Protein AF-S6UFK0-F1 (afdb_monomer_lite)

Secondary structure (DSSP, 8-state):
---TT--EEE-S-TTSHIIIIIIIIHHHHHT--EEE--HHHHHH-THHHHHHHHHHT-SEE---HHHHHHHHHH-

Sequence (75 aa):
DVNPDDVIVSWLPLYHDMGLIGGLLQPIFSGVPCILMAPAYFLTRPLRWLEAISEYGGTISGGPDFAYQLCSARV

Foldseek 3Di:
DDDQAAAEEEQDDCVDCCCVVVQPVVCVVVVHHHHYDHVVVCVVAVVVSVVCCVVVVHPDYDDPPVSVVSVVVHD

Radius of gyration: 11.89 Å; chains: 1; bounding box: 31×20×28 Å

pLDDT: mean 97.83, std 1.86, range [83.19, 98.81]

Structure (mmCIF, N/CA/C/O backbone):
data_AF-S6UFK0-F1
#
_entry.id   AF-S6UFK0-F1
#
loop_
_atom_site.group_PDB
_atom_site.id
_atom_site.type_symbol
_atom_site.label_atom_id
_atom_site.label_alt_id
_atom_site.label_comp_id
_atom_site.label_asym_id
_atom_site.label_entity_id
_atom_site.label_seq_id
_atom_site.pdbx_PDB_ins_code
_atom_site.Cartn_x
_atom_site.Cartn_y
_atom_site.Cartn_z
_atom_site.occupancy
_atom_site.B_iso_or_equiv
_atom_site.auth_seq_id
_atom_site.auth_comp_id
_atom_site.auth_asym_id
_atom_site.auth_atom_id
_atom_site.pdbx_PDB_model_num
ATOM 1 N N . ASP A 1 1 ? 12.903 9.830 -3.551 1.00 83.19 1 ASP A N 1
ATOM 2 C CA . ASP A 1 1 ? 13.311 8.826 -4.550 1.00 83.19 1 ASP A CA 1
ATOM 3 C C . ASP A 1 1 ? 12.965 7.440 -4.051 1.00 83.19 1 ASP A C 1
ATOM 5 O O . ASP A 1 1 ? 12.920 7.263 -2.841 1.00 83.19 1 ASP A O 1
ATOM 9 N N . VAL A 1 2 ? 12.652 6.521 -4.967 1.00 95.19 2 VAL A N 1
ATOM 10 C CA . VAL A 1 2 ? 12.419 5.103 -4.651 1.00 95.19 2 VAL A CA 1
ATOM 11 C C . VAL A 1 2 ? 13.773 4.397 -4.630 1.00 95.19 2 VAL A C 1
ATOM 13 O O . VAL A 1 2 ? 14.522 4.487 -5.606 1.00 95.19 2 VAL A O 1
ATOM 16 N N . ASN A 1 3 ? 14.077 3.718 -3.532 1.00 96.81 3 ASN A N 1
ATOM 17 C CA . ASN A 1 3 ? 15.298 2.956 -3.314 1.00 96.81 3 ASN A CA 1
ATOM 18 C C . ASN A 1 3 ? 15.091 1.466 -3.638 1.00 96.81 3 ASN A C 1
ATOM 20 O O . ASN A 1 3 ? 13.960 0.984 -3.623 1.00 96.81 3 ASN A O 1
ATOM 24 N N . PRO A 1 4 ? 16.164 0.702 -3.916 1.00 96.00 4 PRO A N 1
ATOM 25 C CA . PRO A 1 4 ? 16.052 -0.716 -4.274 1.00 96.00 4 PRO A CA 1
ATOM 26 C C . PRO A 1 4 ? 15.414 -1.619 -3.206 1.00 96.00 4 PRO A C 1
ATOM 28 O O . PRO A 1 4 ? 14.961 -2.713 -3.531 1.00 96.00 4 PRO A O 1
ATOM 31 N N . ASP A 1 5 ? 15.421 -1.192 -1.944 1.00 96.50 5 ASP A N 1
ATOM 32 C CA . ASP A 1 5 ? 14.853 -1.894 -0.792 1.00 96.50 5 ASP A CA 1
ATOM 33 C C . ASP A 1 5 ? 13.431 -1.436 -0.433 1.00 96.50 5 ASP A C 1
ATOM 35 O O . ASP A 1 5 ? 12.844 -1.956 0.517 1.00 96.50 5 ASP A O 1
ATOM 39 N N . ASP A 1 6 ? 12.856 -0.499 -1.194 1.00 98.50 6 ASP A N 1
ATOM 40 C CA . ASP A 1 6 ? 11.492 -0.045 -0.955 1.00 98.50 6 ASP A CA 1
ATOM 41 C C . ASP A 1 6 ? 10.449 -1.116 -1.286 1.00 98.50 6 ASP A C 1
ATOM 43 O O . ASP A 1 6 ? 10.596 -1.910 -2.211 1.00 98.50 6 ASP A O 1
ATOM 47 N N . VAL A 1 7 ? 9.332 -1.083 -0.563 1.00 98.62 7 VAL A N 1
ATOM 48 C CA . VAL A 1 7 ? 8.150 -1.906 -0.827 1.00 98.62 7 VAL A CA 1
ATOM 49 C C . VAL A 1 7 ? 6.940 -0.987 -0.916 1.00 98.62 7 VAL A C 1
ATOM 51 O O . VAL A 1 7 ? 6.573 -0.324 0.060 1.00 98.62 7 VAL A O 1
ATOM 54 N N . ILE A 1 8 ? 6.303 -0.956 -2.088 1.00 98.75 8 ILE A N 1
ATOM 55 C CA . ILE A 1 8 ? 5.107 -0.144 -2.327 1.00 98.75 8 ILE A CA 1
ATOM 56 C C . ILE A 1 8 ? 3.864 -0.963 -1.981 1.00 98.75 8 ILE A C 1
ATOM 58 O O . ILE A 1 8 ? 3.628 -2.023 -2.558 1.00 98.75 8 ILE A O 1
ATOM 62 N N . VAL A 1 9 ? 3.030 -0.448 -1.079 1.00 98.75 9 VAL A N 1
ATOM 63 C CA . VAL A 1 9 ? 1.732 -1.040 -0.723 1.00 98.75 9 VAL A CA 1
ATOM 64 C C . VAL A 1 9 ? 0.621 -0.101 -1.173 1.00 98.75 9 VAL A C 1
ATOM 66 O O . VAL A 1 9 ? 0.588 1.060 -0.759 1.00 98.75 9 VAL A O 1
ATOM 69 N N . SER A 1 10 ? -0.319 -0.583 -1.985 1.00 98.62 10 SER A N 1
ATOM 70 C CA . SER A 1 10 ? -1.434 0.231 -2.477 1.00 98.62 10 SER A CA 1
ATOM 71 C C . SER A 1 10 ? -2.767 -0.512 -2.444 1.00 98.62 10 SER A C 1
ATOM 73 O O . SER A 1 10 ? -2.892 -1.661 -2.861 1.00 98.62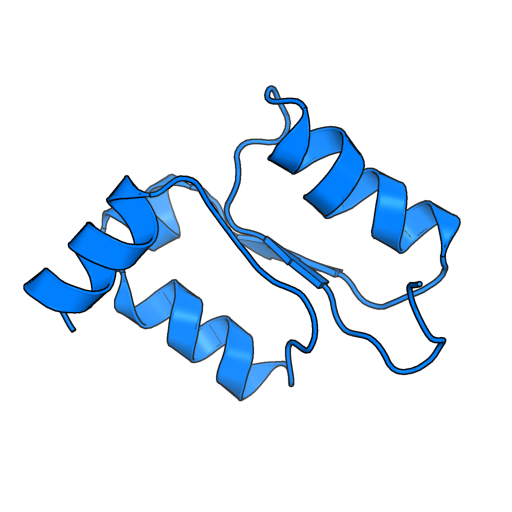 10 SER A O 1
ATOM 75 N N . TRP A 1 11 ? -3.796 0.187 -1.970 1.00 98.56 11 TRP A N 1
ATOM 76 C CA . TRP A 1 11 ? -5.201 -0.206 -2.100 1.00 98.56 11 TRP A CA 1
ATOM 77 C C . TRP A 1 11 ? -5.962 0.693 -3.083 1.00 98.56 11 TRP A C 1
ATOM 79 O O . TRP A 1 11 ? -7.170 0.529 -3.260 1.00 98.56 11 TRP A O 1
ATOM 89 N N . LEU A 1 12 ? -5.285 1.676 -3.688 1.00 98.56 12 LEU A N 1
ATOM 90 C CA . LEU A 1 12 ? -5.925 2.685 -4.525 1.00 98.56 12 LEU A CA 1
ATOM 91 C C . LEU A 1 12 ? -6.407 2.080 -5.848 1.00 98.56 12 LEU A C 1
ATOM 93 O O . LEU A 1 12 ? -5.746 1.203 -6.408 1.00 98.56 12 LEU A O 1
ATOM 97 N N . PRO A 1 13 ? -7.541 2.551 -6.392 1.00 98.06 13 PRO A N 1
ATOM 98 C CA . PRO A 1 13 ? -8.053 2.005 -7.636 1.00 98.06 13 PRO A CA 1
ATOM 99 C C . PRO A 1 13 ? -7.112 2.278 -8.815 1.00 98.06 13 PRO A C 1
ATOM 101 O O . PRO A 1 13 ? -6.703 3.414 -9.040 1.00 98.06 13 PRO A O 1
ATOM 104 N N . LEU A 1 14 ? -6.845 1.256 -9.631 1.00 97.94 14 LEU A N 1
ATOM 105 C CA . LEU A 1 14 ? -5.960 1.354 -10.803 1.00 97.94 14 LEU A CA 1
ATOM 106 C C . LEU A 1 14 ? -6.542 2.169 -11.972 1.00 97.94 14 LEU A C 1
ATOM 108 O O . LEU A 1 14 ? -5.877 2.357 -12.980 1.00 97.94 14 LEU A O 1
ATOM 112 N N . TYR A 1 15 ? -7.784 2.641 -11.868 1.00 97.25 15 TYR A N 1
ATOM 113 C CA . TYR A 1 15 ? -8.375 3.586 -12.822 1.00 97.25 15 TYR A CA 1
ATOM 114 C C . TYR A 1 15 ? -8.162 5.055 -12.417 1.00 97.25 15 TYR A C 1
ATOM 116 O O . TYR A 1 15 ? -8.583 5.954 -13.139 1.00 97.25 15 TYR A O 1
ATOM 124 N N . HIS A 1 16 ? -7.535 5.307 -11.265 1.00 97.69 16 HIS A N 1
ATOM 125 C CA . HIS A 1 16 ? -7.135 6.634 -10.801 1.00 97.69 16 HIS A CA 1
ATOM 126 C C . HIS A 1 16 ? -5.611 6.776 -10.908 1.00 97.69 16 HIS A C 1
ATOM 128 O O . HIS A 1 16 ? -4.888 5.799 -10.726 1.00 97.69 16 HIS A O 1
ATOM 134 N N . ASP A 1 17 ? -5.106 7.983 -11.156 1.00 97.62 17 ASP A N 1
ATOM 135 C CA . ASP A 1 17 ? -3.674 8.243 -11.371 1.00 97.62 17 ASP A CA 1
ATOM 136 C C . ASP A 1 17 ? -2.778 7.781 -10.204 1.00 97.62 17 ASP A C 1
ATOM 138 O O . ASP A 1 17 ? -1.813 7.060 -10.429 1.00 97.62 17 ASP A O 1
ATOM 142 N N . MET A 1 18 ? -3.121 8.091 -8.953 1.00 97.31 18 MET A N 1
ATOM 143 C CA . MET A 1 18 ? -2.385 7.659 -7.763 1.00 97.31 18 MET A CA 1
ATOM 144 C C . MET A 1 18 ? -2.299 6.131 -7.651 1.00 97.31 18 MET A C 1
ATOM 146 O O . MET A 1 18 ? -1.274 5.605 -7.222 1.00 97.31 18 MET A O 1
ATOM 150 N N . GLY A 1 19 ? -3.352 5.409 -8.051 1.00 97.94 19 GLY A N 1
ATOM 151 C CA . GLY A 1 19 ? -3.360 3.946 -8.051 1.00 97.94 19 GLY A CA 1
ATOM 152 C C . GLY A 1 19 ? -2.591 3.357 -9.229 1.00 97.94 19 GLY A C 1
ATOM 153 O O . GLY A 1 19 ? -1.764 2.471 -9.034 1.00 97.94 19 GLY A O 1
ATOM 154 N N . LEU A 1 20 ? -2.817 3.872 -10.439 1.00 98.31 20 LEU A N 1
ATOM 155 C CA . LEU A 1 20 ? -2.164 3.389 -11.653 1.00 98.31 20 LEU A CA 1
ATOM 156 C C . LEU A 1 20 ? -0.683 3.761 -11.696 1.00 98.31 20 LEU A C 1
ATOM 158 O O . LEU A 1 20 ? 0.175 2.890 -11.791 1.00 98.31 20 LEU A O 1
ATOM 162 N N . ILE A 1 21 ? -0.381 5.056 -11.639 1.00 98.00 21 ILE A N 1
ATOM 163 C CA . ILE A 1 21 ? 0.972 5.589 -11.790 1.00 98.00 21 ILE A CA 1
ATOM 164 C C . ILE A 1 21 ? 1.774 5.298 -10.524 1.00 98.00 21 ILE A C 1
ATOM 166 O O . ILE A 1 21 ? 2.803 4.637 -10.604 1.00 98.00 21 ILE A O 1
ATOM 170 N N . GLY A 1 22 ? 1.292 5.736 -9.359 1.00 95.69 22 GLY A N 1
ATOM 171 C CA . GLY A 1 22 ? 2.022 5.579 -8.096 1.00 95.69 22 GLY A CA 1
ATOM 172 C C . GLY A 1 22 ? 2.001 4.152 -7.545 1.00 95.69 22 GLY A C 1
ATOM 173 O O . GLY A 1 22 ? 3.022 3.645 -7.094 1.00 95.69 22 GLY A O 1
ATOM 174 N N . GLY A 1 23 ? 0.843 3.493 -7.590 1.00 95.94 23 GLY A N 1
ATOM 175 C CA . GLY A 1 23 ? 0.653 2.172 -6.989 1.00 95.94 23 GLY A CA 1
ATOM 176 C C . GLY A 1 23 ? 1.138 0.99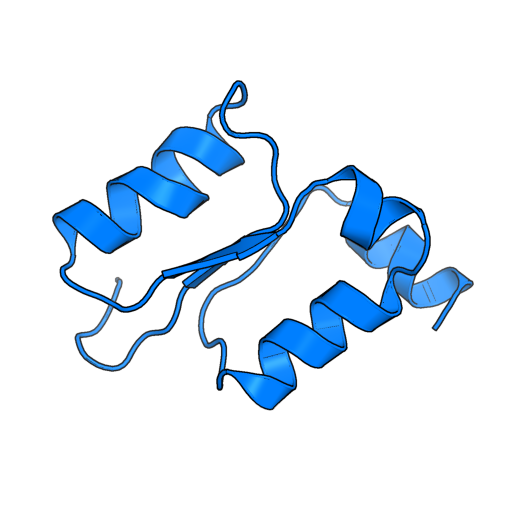1 -7.831 1.00 95.94 23 GLY A C 1
ATOM 177 O O . GLY A 1 23 ? 1.473 -0.029 -7.242 1.00 95.94 23 GLY A O 1
ATOM 178 N N . LEU A 1 24 ? 1.182 1.104 -9.168 1.00 97.94 24 LEU A N 1
ATOM 179 C CA . LEU A 1 24 ? 1.512 -0.013 -10.071 1.00 97.94 24 LEU A CA 1
ATOM 180 C C . LEU A 1 24 ? 2.665 0.292 -11.039 1.00 97.94 24 LEU A C 1
ATOM 182 O O . LEU A 1 24 ? 3.622 -0.475 -11.108 1.00 97.94 24 LEU A O 1
ATOM 186 N N . LEU A 1 25 ? 2.601 1.383 -11.804 1.00 98.44 25 LEU A N 1
ATOM 187 C CA . LEU A 1 25 ? 3.622 1.664 -12.822 1.00 98.44 25 LEU A CA 1
ATOM 188 C C . LEU A 1 25 ? 4.957 2.091 -12.202 1.00 98.44 25 LEU A C 1
ATOM 190 O O . LEU A 1 25 ? 6.003 1.685 -12.700 1.00 98.44 25 LEU A O 1
ATOM 194 N N . GLN A 1 26 ? 4.934 2.849 -11.103 1.00 97.94 26 GLN A N 1
ATOM 195 C CA . GLN A 1 26 ? 6.135 3.238 -10.364 1.00 97.94 26 GLN A CA 1
ATOM 196 C C . GLN A 1 26 ? 6.939 2.029 -9.856 1.00 97.94 26 GLN A C 1
ATOM 198 O O . GLN A 1 26 ? 8.131 1.981 -10.157 1.00 97.94 26 GLN A O 1
ATOM 203 N N . PRO A 1 27 ? 6.361 1.037 -9.141 1.00 97.69 27 PRO A N 1
ATOM 204 C CA . PRO A 1 27 ? 7.133 -0.127 -8.715 1.00 97.69 27 PRO A CA 1
ATOM 205 C C . PRO A 1 27 ? 7.673 -0.952 -9.886 1.00 97.69 27 PRO A C 1
ATOM 207 O O . PRO A 1 27 ? 8.811 -1.411 -9.820 1.00 97.69 27 PRO A O 1
ATOM 210 N N . ILE A 1 28 ? 6.911 -1.086 -10.981 1.00 98.00 28 ILE A N 1
ATOM 211 C CA . ILE A 1 28 ? 7.387 -1.749 -12.208 1.00 98.00 28 ILE A CA 1
ATOM 212 C C . ILE A 1 28 ? 8.600 -1.013 -12.784 1.00 98.00 28 ILE A C 1
ATOM 214 O O . ILE A 1 28 ? 9.602 -1.642 -13.113 1.00 98.00 28 ILE A O 1
ATOM 218 N N . PHE A 1 29 ? 8.516 0.314 -12.899 1.00 97.88 29 PHE A N 1
ATOM 219 C CA . PHE A 1 29 ? 9.593 1.146 -13.430 1.00 97.88 29 PHE A CA 1
ATOM 220 C C . PHE A 1 29 ? 10.845 1.113 -12.542 1.00 97.88 29 PHE A C 1
ATOM 222 O O . PHE A 1 29 ? 11.960 1.053 -13.054 1.00 97.88 29 PHE A O 1
ATOM 229 N N . SER A 1 30 ? 10.664 1.124 -11.221 1.00 97.56 30 SER A N 1
ATOM 230 C CA . SER A 1 30 ? 11.755 1.099 -10.241 1.00 97.56 30 SER A CA 1
ATOM 231 C C . SER A 1 30 ? 12.304 -0.301 -9.950 1.00 97.56 30 SER A C 1
ATOM 233 O O . SER A 1 30 ? 13.354 -0.407 -9.326 1.00 97.56 30 SER A O 1
ATOM 235 N N . GLY A 1 31 ? 11.625 -1.368 -10.384 1.00 97.88 31 GLY A N 1
ATOM 236 C CA . GLY A 1 31 ? 12.027 -2.748 -10.104 1.00 97.88 31 GLY A CA 1
ATOM 237 C C . GLY A 1 31 ? 11.882 -3.153 -8.633 1.00 97.88 31 GLY A C 1
ATOM 238 O O . GLY A 1 31 ? 12.633 -4.010 -8.172 1.00 97.88 31 GLY A O 1
ATOM 239 N N . VAL A 1 32 ? 10.942 -2.545 -7.902 1.00 98.50 32 VAL A N 1
ATOM 240 C CA . VAL A 1 32 ? 10.718 -2.799 -6.468 1.00 98.50 32 VAL A CA 1
ATOM 241 C C . VAL A 1 32 ? 9.444 -3.617 -6.215 1.00 98.50 32 VAL A C 1
ATOM 243 O O . VAL A 1 32 ? 8.515 -3.571 -7.031 1.00 98.50 32 VAL A O 1
ATOM 246 N N . PRO A 1 33 ? 9.354 -4.364 -5.097 1.00 98.31 33 PRO A N 1
ATOM 247 C CA . PRO A 1 33 ? 8.140 -5.080 -4.722 1.00 98.31 33 PRO A CA 1
ATOM 248 C C . PRO A 1 33 ? 6.895 -4.185 -4.637 1.00 98.31 33 PRO A C 1
ATOM 250 O O . PRO A 1 33 ? 6.934 -3.049 -4.158 1.00 98.31 33 PRO A O 1
ATOM 253 N N . CYS A 1 34 ? 5.762 -4.741 -5.069 1.00 98.00 34 CYS A N 1
ATOM 254 C CA . CYS A 1 34 ? 4.460 -4.085 -5.063 1.00 98.00 34 CYS A CA 1
ATOM 255 C C . CYS A 1 34 ? 3.399 -5.014 -4.470 1.00 98.00 34 CYS A C 1
ATOM 257 O O . CYS A 1 34 ? 3.181 -6.116 -4.977 1.00 98.00 34 CYS A O 1
ATOM 259 N N . ILE A 1 35 ? 2.723 -4.554 -3.419 1.00 98.62 35 ILE A N 1
ATOM 260 C CA . ILE A 1 35 ? 1.604 -5.247 -2.783 1.00 98.62 35 ILE A CA 1
ATOM 261 C C . ILE A 1 35 ? 0.323 -4.491 -3.107 1.00 98.62 35 ILE A C 1
ATOM 263 O O . ILE A 1 35 ? 0.144 -3.337 -2.711 1.00 98.62 35 ILE A O 1
ATOM 267 N N . LEU A 1 36 ? -0.585 -5.156 -3.818 1.00 98.44 36 LEU A N 1
ATOM 268 C CA . LEU A 1 36 ? -1.871 -4.595 -4.210 1.00 98.44 36 LEU A CA 1
ATOM 269 C C . LEU A 1 36 ? -3.012 -5.286 -3.478 1.00 98.44 36 LEU A C 1
ATOM 271 O O . LEU A 1 36 ? -3.072 -6.513 -3.402 1.00 98.44 36 LEU A O 1
ATOM 275 N N . MET A 1 37 ? -3.968 -4.491 -3.012 1.00 98.19 37 MET A N 1
ATOM 276 C CA . MET A 1 37 ? -5.247 -4.988 -2.510 1.00 98.19 37 MET A CA 1
ATOM 277 C C . MET A 1 37 ? -6.408 -4.209 -3.122 1.00 98.19 37 MET A C 1
ATOM 279 O O . MET A 1 37 ? -6.267 -3.061 -3.534 1.00 98.19 37 MET A O 1
ATOM 283 N N . ALA A 1 38 ? -7.585 -4.828 -3.184 1.00 98.19 38 ALA A N 1
ATOM 284 C CA . ALA A 1 38 ? -8.764 -4.157 -3.719 1.00 98.19 38 ALA A CA 1
ATOM 285 C C . ALA A 1 38 ? -9.195 -2.983 -2.810 1.00 98.19 38 ALA A C 1
ATOM 287 O O . ALA A 1 38 ? -9.215 -3.152 -1.588 1.00 98.19 38 ALA A O 1
ATOM 288 N N . PRO A 1 39 ? -9.669 -1.846 -3.359 1.00 98.38 39 PRO A N 1
ATOM 289 C CA . PRO A 1 39 ? -10.167 -0.730 -2.548 1.00 98.38 39 PRO A CA 1
ATOM 290 C C . PRO A 1 39 ? -11.272 -1.151 -1.569 1.00 98.38 39 PRO A C 1
ATOM 292 O O . PRO A 1 39 ? -11.284 -0.748 -0.409 1.00 98.38 39 PRO A O 1
ATOM 295 N N . ALA A 1 40 ? -12.174 -2.037 -2.007 1.00 98.19 40 ALA A N 1
ATOM 296 C CA . ALA A 1 40 ? -13.231 -2.590 -1.161 1.00 98.19 40 ALA A CA 1
ATOM 297 C C . ALA A 1 40 ? -12.683 -3.398 0.034 1.00 98.19 40 ALA A C 1
ATOM 299 O O . ALA A 1 40 ? -13.300 -3.433 1.102 1.00 98.19 40 ALA A O 1
ATOM 300 N N . TYR A 1 41 ? -11.510 -4.022 -0.112 1.00 98.12 41 TYR A N 1
ATOM 301 C CA . TYR A 1 41 ? -10.865 -4.776 0.962 1.00 98.12 41 TYR A CA 1
ATOM 302 C C . TYR A 1 41 ? -10.417 -3.854 2.104 1.00 98.12 41 TYR A C 1
ATOM 304 O O . TYR A 1 41 ? -10.660 -4.183 3.267 1.00 98.12 41 TYR A O 1
ATOM 312 N N . PHE A 1 42 ? -9.872 -2.676 1.771 1.00 98.50 42 PHE A N 1
ATOM 313 C CA . PHE A 1 42 ? -9.559 -1.604 2.722 1.00 98.50 42 PHE A CA 1
ATOM 314 C C . PHE A 1 42 ? -10.825 -0.973 3.319 1.00 98.50 42 PHE A C 1
ATOM 316 O O . PHE A 1 42 ? -10.971 -0.920 4.539 1.00 98.50 42 PHE A O 1
ATOM 323 N N . LEU A 1 43 ? -11.774 -0.546 2.477 1.00 98.06 43 LEU A N 1
ATOM 324 C CA . LEU A 1 43 ? -12.970 0.188 2.919 1.00 98.06 43 LEU A CA 1
ATOM 325 C C . LEU A 1 43 ? -13.830 -0.603 3.917 1.00 98.06 43 LEU A C 1
ATOM 327 O O . LEU A 1 43 ? -14.459 -0.016 4.797 1.00 98.06 43 LEU A O 1
ATOM 331 N N . THR A 1 44 ? -13.855 -1.934 3.791 1.00 98.12 44 THR A N 1
ATOM 332 C CA . THR A 1 44 ? -14.597 -2.816 4.707 1.00 98.12 44 THR A CA 1
ATOM 333 C C . THR A 1 44 ? -13.923 -2.975 6.069 1.00 98.12 44 THR A C 1
ATOM 335 O O . THR A 1 44 ? -14.626 -3.074 7.074 1.00 98.12 44 THR A O 1
ATOM 338 N N . ARG A 1 45 ? -12.585 -2.985 6.135 1.00 98.44 45 ARG A N 1
ATOM 339 C CA . ARG A 1 45 ? -11.823 -3.062 7.392 1.00 98.44 45 ARG A CA 1
ATOM 340 C C . ARG A 1 45 ? -10.500 -2.292 7.250 1.00 98.44 45 ARG A C 1
ATOM 342 O O . ARG A 1 45 ? -9.519 -2.887 6.803 1.00 98.44 45 ARG A O 1
ATOM 349 N N . PRO A 1 46 ? -10.448 -1.014 7.671 1.00 98.56 46 PRO A N 1
ATOM 350 C CA . PRO A 1 46 ? -9.297 -0.130 7.449 1.00 98.56 46 PRO A CA 1
ATOM 351 C C . PRO A 1 46 ? -7.978 -0.658 8.021 1.00 98.56 46 PRO A C 1
ATOM 353 O O . PRO A 1 46 ? -6.930 -0.461 7.413 1.00 98.56 46 PRO A O 1
ATOM 356 N N . LEU A 1 47 ? -8.040 -1.419 9.123 1.00 98.69 47 LEU A N 1
ATOM 357 C CA . LEU A 1 47 ? -6.885 -2.103 9.715 1.00 98.69 47 LEU A CA 1
ATOM 358 C C . LEU A 1 47 ? -6.115 -2.966 8.697 1.00 98.69 47 LEU A C 1
ATOM 360 O O . LEU A 1 47 ? -4.901 -3.057 8.803 1.00 98.69 47 LEU A O 1
ATOM 364 N N . ARG A 1 48 ? -6.772 -3.516 7.663 1.00 98.69 48 ARG A N 1
ATOM 365 C CA . ARG A 1 48 ? -6.111 -4.312 6.607 1.00 98.69 48 ARG A CA 1
ATOM 366 C C . ARG A 1 48 ? -5.028 -3.552 5.864 1.00 98.69 48 ARG A C 1
ATOM 368 O O . ARG A 1 48 ? -4.073 -4.163 5.401 1.00 98.69 48 ARG A O 1
ATOM 375 N N . TRP A 1 49 ? -5.176 -2.235 5.744 1.00 98.75 49 TRP A N 1
ATOM 376 C CA . TRP A 1 49 ? -4.136 -1.419 5.139 1.00 98.75 49 TRP A CA 1
ATOM 377 C C . TRP A 1 49 ? -2.876 -1.408 6.004 1.00 98.75 49 TRP A C 1
ATOM 379 O O . TRP A 1 49 ? -1.788 -1.667 5.498 1.00 98.75 49 TRP A O 1
ATOM 389 N N . LEU A 1 50 ? -3.033 -1.202 7.311 1.00 98.69 50 LEU A N 1
ATOM 390 C CA . LEU A 1 50 ? -1.925 -1.195 8.267 1.00 98.69 50 LEU A CA 1
ATOM 391 C C . LEU A 1 50 ? -1.331 -2.599 8.472 1.00 98.69 50 LEU A C 1
ATOM 393 O O . LEU A 1 50 ? -0.117 -2.734 8.587 1.00 98.69 50 LEU A O 1
ATOM 397 N N . GLU A 1 51 ? -2.168 -3.642 8.459 1.00 98.75 51 GLU A N 1
ATOM 398 C CA . GLU A 1 51 ? -1.739 -5.048 8.470 1.00 98.75 51 GLU A CA 1
ATOM 399 C C . GLU A 1 51 ? -0.868 -5.355 7.250 1.00 98.75 51 GLU A C 1
ATOM 401 O O . GLU A 1 51 ? 0.226 -5.874 7.421 1.00 98.75 51 GLU A O 1
ATOM 406 N N . ALA A 1 52 ? -1.292 -4.972 6.040 1.00 98.69 52 ALA A N 1
ATOM 407 C CA . ALA A 1 52 ? -0.498 -5.182 4.830 1.00 98.69 52 ALA A CA 1
ATOM 408 C C . ALA A 1 52 ? 0.824 -4.396 4.858 1.00 98.69 52 ALA A C 1
ATOM 410 O O . ALA A 1 52 ? 1.859 -4.919 4.457 1.00 98.69 52 ALA A O 1
ATOM 411 N N . ILE A 1 53 ? 0.823 -3.156 5.362 1.00 98.81 53 ILE A N 1
ATOM 412 C CA . ILE A 1 53 ? 2.073 -2.406 5.559 1.00 98.81 53 ILE A CA 1
ATOM 413 C C . ILE A 1 53 ? 3.011 -3.177 6.500 1.00 98.81 53 ILE A C 1
ATOM 415 O O . ILE A 1 53 ? 4.182 -3.350 6.180 1.00 98.81 53 ILE A O 1
ATOM 419 N N . SER A 1 54 ? 2.504 -3.665 7.633 1.00 98.69 54 SER A N 1
ATOM 420 C CA . SER A 1 54 ? 3.304 -4.377 8.635 1.00 98.69 54 SER A CA 1
ATOM 421 C C . SER A 1 54 ? 3.813 -5.737 8.136 1.00 98.69 54 SER A C 1
ATOM 423 O O . SER A 1 54 ? 4.999 -6.033 8.242 1.00 98.69 54 SER A O 1
ATOM 425 N N . GLU A 1 55 ? 2.932 -6.552 7.552 1.00 98.69 55 GLU A N 1
ATOM 426 C CA . GLU A 1 55 ? 3.220 -7.923 7.108 1.00 98.69 55 GLU A CA 1
ATOM 427 C C . GLU A 1 55 ? 4.255 -7.965 5.982 1.00 98.69 55 GLU A C 1
ATOM 429 O O . GLU A 1 55 ? 5.142 -8.817 5.991 1.00 98.69 55 GLU A O 1
ATOM 434 N N . TYR A 1 56 ? 4.166 -7.030 5.032 1.00 98.44 56 TYR A N 1
ATOM 435 C CA . TYR A 1 56 ? 5.040 -6.999 3.858 1.00 98.44 56 TYR A CA 1
AT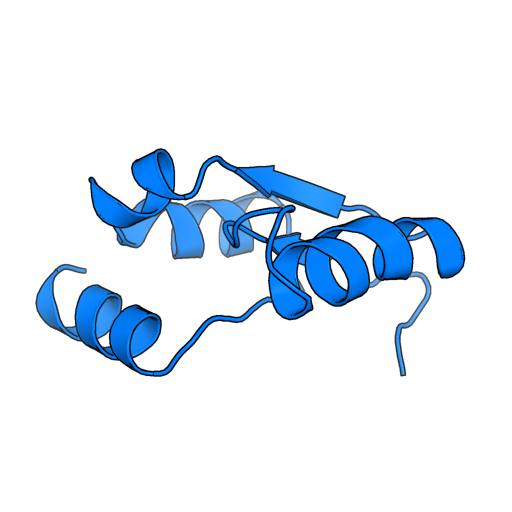OM 436 C C . TYR A 1 56 ? 6.206 -6.010 3.985 1.00 98.44 56 TYR A C 1
ATOM 438 O O . TYR A 1 56 ? 6.958 -5.844 3.028 1.00 98.44 56 TYR A O 1
ATOM 446 N N . GLY A 1 57 ? 6.366 -5.347 5.137 1.00 98.31 57 GLY A N 1
ATOM 447 C CA . GLY A 1 57 ? 7.420 -4.350 5.340 1.00 98.31 57 GLY A CA 1
ATOM 448 C C . GLY A 1 57 ? 7.288 -3.136 4.414 1.00 98.31 57 GLY A C 1
ATOM 449 O O . GLY A 1 57 ? 8.288 -2.640 3.907 1.00 98.31 57 GLY A O 1
ATOM 450 N N . GLY A 1 58 ? 6.058 -2.680 4.162 1.00 98.31 58 GLY A N 1
ATOM 451 C CA . GLY A 1 58 ? 5.768 -1.550 3.281 1.00 98.31 58 GLY A CA 1
ATOM 452 C C . GLY A 1 58 ? 6.484 -0.271 3.717 1.00 98.31 58 GLY A C 1
ATOM 453 O O . GLY A 1 58 ? 6.211 0.255 4.795 1.00 98.31 58 GLY A O 1
ATOM 454 N N . THR A 1 59 ? 7.358 0.258 2.864 1.00 98.44 59 THR A N 1
ATOM 455 C CA . THR A 1 59 ? 8.097 1.509 3.113 1.00 98.44 59 THR A CA 1
ATOM 456 C C . THR A 1 59 ? 7.411 2.715 2.476 1.00 98.44 59 THR A C 1
ATOM 458 O O . THR A 1 59 ? 7.551 3.841 2.954 1.00 98.44 59 THR A O 1
ATOM 461 N N . ILE A 1 60 ? 6.620 2.482 1.423 1.00 98.25 60 ILE A N 1
ATOM 462 C CA . ILE A 1 60 ? 5.875 3.509 0.697 1.00 98.25 60 ILE A CA 1
ATOM 463 C C . ILE A 1 60 ? 4.411 3.081 0.601 1.00 98.25 60 ILE A C 1
ATOM 465 O O . ILE A 1 60 ? 4.065 2.041 0.040 1.00 98.25 60 ILE A O 1
ATOM 469 N N . SER A 1 61 ? 3.518 3.911 1.130 1.00 98.31 61 SER A N 1
ATOM 470 C CA . SER A 1 61 ? 2.075 3.735 0.991 1.00 98.31 61 SER A CA 1
ATOM 471 C C . SER A 1 61 ? 1.355 5.066 1.184 1.00 98.31 61 SER A C 1
ATOM 473 O O . SER A 1 61 ? 1.930 6.027 1.694 1.00 98.31 61 SER A O 1
ATOM 475 N N . GLY A 1 62 ? 0.089 5.140 0.788 1.00 97.00 62 GLY A N 1
ATOM 476 C CA . GLY A 1 62 ? -0.695 6.353 0.958 1.00 97.00 62 GLY A CA 1
ATOM 477 C C . GLY A 1 62 ? -2.124 6.228 0.459 1.00 97.00 62 GLY A C 1
ATOM 478 O O . GLY A 1 62 ? -2.538 5.214 -0.104 1.00 97.00 62 GLY A O 1
ATOM 479 N N . GLY A 1 63 ? -2.872 7.305 0.659 1.00 96.94 63 GLY A N 1
ATOM 480 C CA . GLY A 1 63 ? -4.205 7.487 0.113 1.00 96.94 63 GLY A CA 1
ATOM 481 C C . GLY A 1 63 ? -4.708 8.909 0.349 1.00 96.94 63 GLY A C 1
ATOM 482 O O . GLY A 1 63 ? -3.997 9.720 0.941 1.00 96.94 63 GLY A O 1
ATOM 483 N N . PRO A 1 64 ? -5.919 9.241 -0.119 1.00 97.88 64 PRO A N 1
ATOM 484 C CA . PRO A 1 64 ? -6.538 10.532 0.161 1.00 97.88 64 PRO A CA 1
ATOM 485 C C . PRO A 1 64 ? -6.805 10.727 1.661 1.00 97.88 64 PRO A C 1
ATOM 487 O O . PRO A 1 64 ? -6.889 9.755 2.410 1.00 97.88 64 PRO A O 1
ATOM 490 N N . ASP A 1 65 ? -7.029 11.972 2.083 1.00 98.25 65 ASP A N 1
ATOM 491 C CA . ASP A 1 65 ? -7.199 12.353 3.497 1.00 98.25 65 ASP A CA 1
ATOM 492 C C . ASP A 1 65 ? -8.235 11.494 4.254 1.00 98.25 65 ASP A C 1
ATOM 494 O O . ASP A 1 65 ? -7.996 11.048 5.378 1.00 98.25 65 ASP A O 1
ATOM 498 N N . PHE A 1 66 ? -9.348 11.141 3.595 1.00 98.00 66 PHE A N 1
ATOM 499 C CA . PHE A 1 66 ? -10.393 10.307 4.197 1.00 98.00 66 PHE A CA 1
ATOM 500 C C . PHE A 1 66 ? -9.882 8.931 4.646 1.00 98.00 66 PHE A C 1
ATOM 502 O O . PHE A 1 66 ? -10.458 8.342 5.556 1.00 98.00 66 PHE A O 1
ATOM 509 N N . ALA A 1 67 ? -8.841 8.388 4.011 1.00 98.44 67 ALA A N 1
ATOM 510 C CA . ALA A 1 67 ? -8.314 7.074 4.353 1.00 98.44 67 ALA A CA 1
ATOM 511 C C . ALA A 1 67 ? -7.676 7.078 5.744 1.00 98.44 67 ALA A C 1
ATOM 513 O O . ALA A 1 67 ? -7.907 6.165 6.536 1.00 98.44 67 ALA A O 1
ATOM 514 N N . TYR A 1 68 ? -6.938 8.142 6.064 1.00 98.50 68 TYR A N 1
ATOM 515 C CA . TYR A 1 68 ? -6.359 8.351 7.388 1.00 98.50 68 TYR A CA 1
ATOM 516 C C . TYR A 1 68 ? -7.445 8.620 8.428 1.00 98.50 68 TYR A C 1
ATOM 518 O O . TYR A 1 68 ? -7.422 8.014 9.499 1.00 98.50 68 TYR 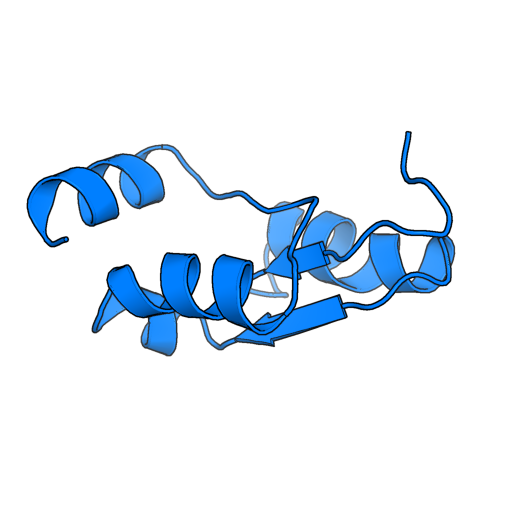A O 1
ATOM 526 N N . GLN A 1 69 ? -8.441 9.449 8.093 1.00 98.50 69 GLN A N 1
ATOM 527 C CA . GLN A 1 69 ? -9.604 9.677 8.959 1.00 98.50 69 GLN A CA 1
ATOM 528 C C . GLN A 1 69 ? -10.349 8.366 9.258 1.00 98.50 69 GLN A C 1
ATOM 530 O O . GLN A 1 69 ? -10.732 8.103 10.396 1.00 98.50 69 GLN A O 1
ATOM 535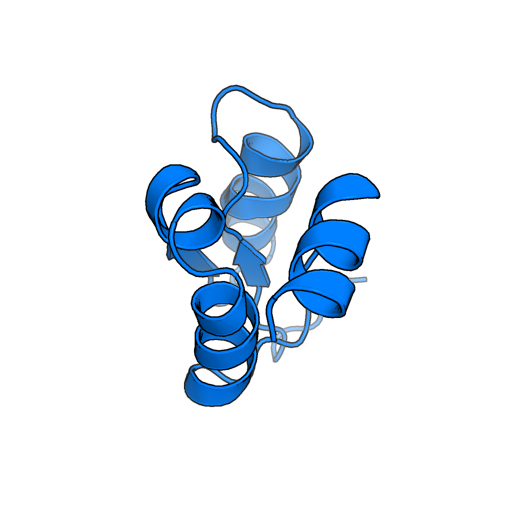 N N . LEU A 1 70 ? -10.517 7.511 8.246 1.00 98.31 70 LEU A N 1
ATOM 536 C CA . LEU A 1 70 ? -11.186 6.223 8.372 1.00 98.31 70 LEU A CA 1
ATOM 537 C C . LEU A 1 70 ? -10.400 5.253 9.264 1.00 98.31 70 LEU A C 1
ATOM 539 O O . LEU A 1 70 ? -11.014 4.577 10.090 1.00 98.31 70 LEU A O 1
ATOM 543 N N . CYS A 1 71 ? -9.069 5.208 9.134 1.00 98.50 71 CYS A N 1
ATOM 544 C CA . CYS A 1 71 ? -8.207 4.462 10.051 1.00 98.50 71 CYS A CA 1
ATOM 545 C C . CYS A 1 71 ? -8.332 4.998 11.480 1.00 98.50 71 CYS A C 1
ATOM 547 O O . CYS A 1 71 ? -8.644 4.230 12.379 1.00 98.50 71 CYS A O 1
ATOM 549 N N . SER A 1 72 ? -8.192 6.311 11.682 1.00 98.44 72 SER A N 1
ATOM 550 C CA . SER A 1 72 ? -8.297 6.934 13.009 1.00 98.44 72 SER A CA 1
ATOM 551 C C . SER A 1 72 ? -9.642 6.686 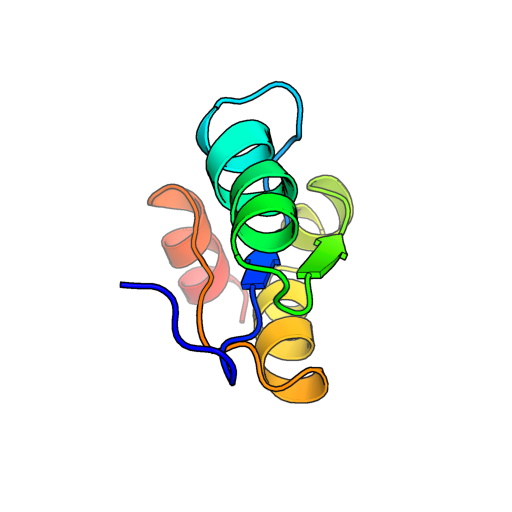13.698 1.00 98.44 72 SER A C 1
ATOM 553 O O . SER A 1 72 ? -9.704 6.718 14.923 1.00 98.44 72 SER A O 1
ATOM 555 N N . ALA A 1 73 ? -10.724 6.504 12.938 1.00 98.12 73 ALA A N 1
ATOM 556 C CA . ALA A 1 73 ? -12.064 6.317 13.486 1.00 98.12 73 ALA A CA 1
ATOM 557 C C . ALA A 1 73 ? -12.446 4.845 13.725 1.00 98.12 73 ALA A C 1
ATOM 559 O O . ALA A 1 73 ? -13.447 4.588 14.395 1.00 98.12 73 ALA A O 1
ATOM 560 N N . ARG A 1 74 ? -11.739 3.879 13.119 1.00 97.94 74 ARG A N 1
ATOM 561 C CA . ARG A 1 74 ? -12.169 2.464 13.064 1.00 97.94 74 ARG A CA 1
ATOM 562 C C . ARG A 1 74 ? -11.067 1.444 13.364 1.00 97.94 74 ARG A C 1
ATOM 564 O O . ARG A 1 74 ? -11.324 0.246 13.219 1.00 97.94 74 ARG A O 1
ATOM 571 N N . VAL A 1 75 ? -9.871 1.899 13.723 1.00 96.38 75 VAL A N 1
ATOM 572 C CA . VAL A 1 75 ? -8.733 1.078 14.159 1.00 96.38 75 VAL A CA 1
ATOM 573 C C . VAL A 1 75 ? -8.380 1.475 15.580 1.00 96.38 75 VAL A C 1
ATOM 575 O O . VAL A 1 75 ? -8.287 0.551 16.413 1.00 96.38 75 VAL A O 1
#

InterPro domains:
  IPR000873 AMP-dependent synthetase/ligase domain [PF00501] (2-62)
  IPR042099 ANL, N-terminal domain [G3DSA:3.40.50.12780] (1-75)

Organism: NCBI:txid1194404